Protein AF-A0A7Y5CBI8-F1 (afdb_monomer)

pLDDT: mean 91.7, std 7.76, range [56.06, 98.19]

Foldseek 3Di:
DDWDKDKAWDKDKDWDKDADDPDDVRVVVCVVVVPPRIDTPRVPIDMDTDDSVPMDMDIDDDD

Solvent-accessible surface area (backbone atoms only — not comparable to full-atom values): 4098 Å² total; per-residue (Å²): 135,90,84,51,69,51,74,48,81,45,67,52,77,46,79,46,68,48,61,85,59,94,47,73,69,52,37,53,48,36,57,76,68,62,36,94,64,51,43,78,40,69,92,63,52,42,76,44,78,54,64,78,90,72,38,49,77,43,80,48,83,82,129

Mean predicted aligned error: 5.62 Å

Nearest PDB structures (foldseek):
  7clr-assembly1_d  TM=2.878E-01  e=3.298E+00  Salmonella enterica subsp. enterica serovar Typhimurium

Structure (mmCIF, N/CA/C/O backbone):
data_AF-A0A7Y5CBI8-F1
#
_entry.id   AF-A0A7Y5CBI8-F1
#
loop_
_atom_site.group_PDB
_atom_site.id
_atom_site.type_symbol
_atom_site.label_atom_id
_atom_site.label_alt_id
_atom_site.label_comp_id
_atom_site.label_asym_id
_atom_site.label_entity_id
_atom_site.label_seq_id
_atom_site.pdbx_PDB_ins_code
_atom_site.Cartn_x
_atom_site.Cartn_y
_atom_site.Cartn_z
_atom_site.occupancy
_atom_site.B_iso_or_equiv
_atom_site.auth_seq_id
_atom_site.auth_comp_id
_atom_site.auth_asym_id
_atom_site.auth_atom_id
_atom_site.pdbx_PDB_model_num
ATOM 1 N N . MET A 1 1 ? -19.868 0.818 34.470 1.00 76.56 1 MET A N 1
ATOM 2 C CA . MET A 1 1 ? -18.458 0.371 34.388 1.00 76.56 1 MET A CA 1
ATOM 3 C C . MET A 1 1 ? -17.932 0.688 32.997 1.00 76.56 1 MET A C 1
ATOM 5 O O . MET A 1 1 ? -18.727 0.663 32.065 1.00 76.56 1 MET A O 1
ATOM 9 N N . LYS A 1 2 ? -16.650 1.048 32.861 1.00 81.19 2 LYS A N 1
ATOM 10 C CA . LYS A 1 2 ? -16.003 1.248 31.552 1.00 81.19 2 LYS A CA 1
ATOM 11 C C . LYS A 1 2 ? -15.534 -0.110 31.013 1.00 81.19 2 LYS A C 1
ATOM 13 O O . LYS A 1 2 ? -15.191 -0.973 31.813 1.00 81.19 2 LYS A O 1
ATOM 18 N N . LYS A 1 3 ? -15.551 -0.275 29.690 1.00 88.62 3 LYS 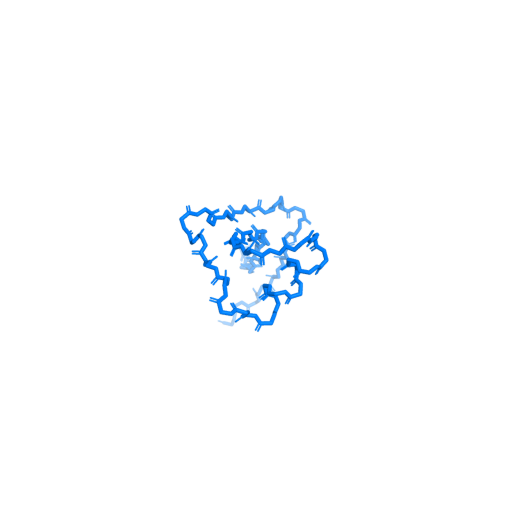A N 1
ATOM 19 C CA . LYS A 1 3 ? -15.103 -1.472 28.959 1.00 88.62 3 LYS A CA 1
ATOM 20 C C . LYS A 1 3 ? -13.855 -1.125 28.142 1.00 88.62 3 LYS A C 1
ATOM 22 O O . LYS A 1 3 ? -13.697 0.041 27.772 1.00 88.62 3 LYS A O 1
ATOM 27 N N . LYS A 1 4 ? -12.988 -2.103 27.879 1.00 92.75 4 LYS A N 1
ATOM 28 C CA . LYS A 1 4 ? -11.795 -1.946 27.037 1.00 92.75 4 LYS A CA 1
ATOM 29 C C . LYS A 1 4 ? -12.076 -2.500 25.644 1.00 92.75 4 LYS A C 1
ATOM 31 O O . LYS A 1 4 ? -12.770 -3.503 25.503 1.00 92.75 4 LYS A O 1
ATOM 36 N N . TYR A 1 5 ? -11.528 -1.841 24.630 1.00 94.06 5 TYR A N 1
ATOM 37 C CA . TYR A 1 5 ? -11.700 -2.222 23.233 1.00 94.06 5 TYR A CA 1
ATOM 38 C C . TYR A 1 5 ? -10.351 -2.210 22.514 1.00 94.06 5 TYR A C 1
ATOM 40 O O . TYR A 1 5 ? -9.521 -1.339 22.782 1.00 94.06 5 TYR A O 1
ATOM 48 N N . PHE A 1 6 ? -10.160 -3.146 21.589 1.00 93.81 6 PHE A N 1
ATOM 49 C CA . PHE A 1 6 ? -9.138 -3.070 20.551 1.00 93.81 6 PHE A CA 1
ATOM 50 C C . PHE A 1 6 ? -9.758 -2.462 19.297 1.00 93.81 6 PHE A C 1
ATOM 52 O O . PHE A 1 6 ? -10.836 -2.878 18.873 1.00 93.81 6 PHE A O 1
ATOM 59 N N . VAL A 1 7 ? -9.081 -1.471 18.718 1.00 94.12 7 VAL A N 1
ATOM 60 C CA . VAL A 1 7 ? -9.505 -0.810 17.481 1.00 94.12 7 VAL A CA 1
ATOM 61 C C . VAL A 1 7 ? -8.445 -1.077 16.420 1.00 94.12 7 VAL A C 1
ATOM 63 O O 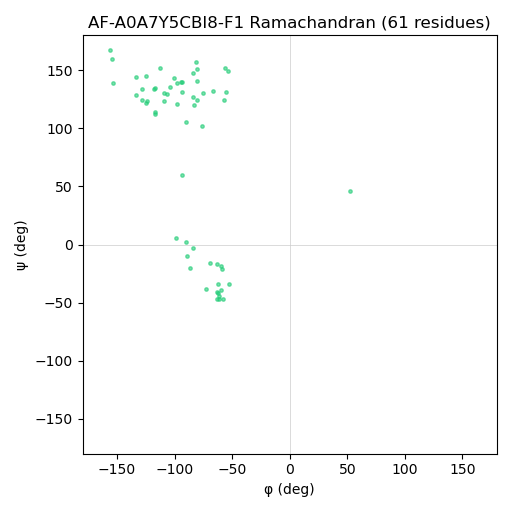. VAL A 1 7 ? -7.309 -0.627 16.550 1.00 94.12 7 VAL A O 1
ATOM 66 N N . GLY A 1 8 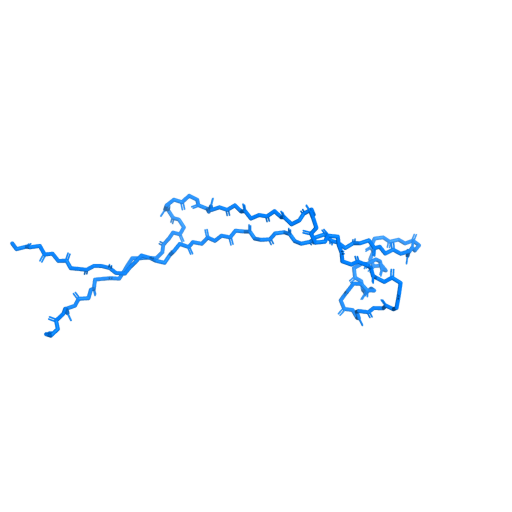? -8.808 -1.855 15.403 1.00 94.44 8 GLY A N 1
ATOM 67 C CA . GLY A 1 8 ? -7.970 -2.140 14.247 1.00 94.44 8 GLY A CA 1
ATOM 68 C C . GLY A 1 8 ? -8.222 -1.114 13.152 1.00 94.44 8 GLY A C 1
ATOM 69 O O . GLY A 1 8 ? -9.252 -1.165 12.478 1.00 94.44 8 GLY A O 1
ATOM 70 N N . VAL A 1 9 ? -7.278 -0.193 12.983 1.00 93.69 9 VAL A N 1
ATOM 71 C CA . VAL A 1 9 ? -7.295 0.825 11.930 1.00 93.69 9 VAL A CA 1
ATOM 72 C C . VAL A 1 9 ? -6.808 0.213 10.619 1.00 93.69 9 VAL A C 1
ATOM 74 O O . VAL A 1 9 ? -5.883 -0.601 10.604 1.00 93.69 9 VAL A O 1
ATOM 77 N N . ARG A 1 10 ? -7.445 0.587 9.507 1.00 90.19 10 ARG A N 1
ATOM 78 C CA . ARG A 1 10 ? -6.999 0.198 8.167 1.00 90.19 10 ARG A CA 1
ATOM 79 C C . ARG A 1 10 ? -6.315 1.372 7.497 1.00 90.19 10 ARG A C 1
ATOM 81 O O . ARG A 1 10 ? -6.841 2.478 7.497 1.00 90.19 10 ARG A O 1
ATOM 88 N N . GLU A 1 11 ? -5.188 1.099 6.862 1.00 92.00 11 GLU A N 1
ATOM 89 C CA . GLU A 1 11 ? -4.428 2.090 6.111 1.00 92.00 11 GLU A CA 1
ATOM 90 C C . GLU A 1 11 ? -4.222 1.600 4.679 1.00 92.00 11 GLU A C 1
ATOM 92 O O . GLU A 1 11 ? -4.054 0.403 4.426 1.00 92.00 11 GLU A O 1
ATOM 97 N N . VAL A 1 12 ? -4.223 2.534 3.734 1.00 90.62 12 VAL A N 1
ATOM 98 C CA . VAL A 1 12 ? -3.783 2.285 2.362 1.00 90.62 12 VAL A CA 1
ATOM 99 C C . VAL A 1 12 ? -2.352 2.763 2.243 1.00 90.62 12 VAL A C 1
ATOM 101 O O . VAL A 1 12 ? -2.073 3.941 2.447 1.00 90.62 12 VAL A O 1
ATOM 104 N N . HIS A 1 13 ? -1.470 1.839 1.882 1.00 92.00 13 HIS A N 1
ATOM 105 C CA . HIS A 1 13 ? -0.059 2.103 1.641 1.00 92.00 13 HIS A CA 1
ATOM 106 C C . HIS A 1 13 ? 0.217 1.992 0.147 1.00 92.00 13 HIS A C 1
ATOM 108 O O . HIS A 1 13 ? -0.066 0.965 -0.476 1.00 92.00 13 HIS A O 1
ATOM 114 N N . VAL A 1 14 ? 0.754 3.060 -0.431 1.00 92.12 14 VAL A N 1
ATOM 115 C CA . VAL A 1 14 ? 1.170 3.128 -1.828 1.00 92.12 14 VAL A CA 1
ATOM 116 C C . VAL A 1 14 ? 2.671 3.352 -1.862 1.00 92.12 14 VAL A C 1
ATOM 118 O O . VAL A 1 14 ? 3.165 4.409 -1.476 1.00 92.12 14 VAL A O 1
ATOM 121 N N . ARG A 1 15 ? 3.385 2.347 -2.366 1.00 93.19 15 ARG A N 1
ATOM 122 C CA . ARG A 1 15 ? 4.826 2.401 -2.607 1.00 93.19 15 ARG A CA 1
ATOM 123 C C . ARG A 1 15 ? 5.084 2.515 -4.101 1.00 93.19 15 ARG A C 1
ATOM 125 O O . ARG A 1 15 ? 4.514 1.752 -4.888 1.00 93.19 15 ARG A O 1
ATOM 132 N N . TYR A 1 16 ? 5.912 3.478 -4.485 1.00 94.62 16 TYR A N 1
ATOM 133 C CA . TYR A 1 16 ? 6.190 3.776 -5.884 1.00 94.62 16 TYR A CA 1
ATOM 134 C C . TYR A 1 16 ? 7.487 3.111 -6.329 1.00 94.62 16 TYR A C 1
ATOM 136 O O . TYR A 1 16 ? 8.481 3.084 -5.611 1.00 94.62 16 TYR A O 1
ATOM 144 N N . TYR A 1 17 ? 7.459 2.578 -7.546 1.00 96.31 17 TYR A N 1
ATOM 145 C CA . TYR A 1 17 ? 8.603 1.950 -8.189 1.00 96.31 17 TYR A CA 1
ATOM 146 C C . TYR A 1 17 ? 8.791 2.559 -9.569 1.00 96.31 17 TYR A C 1
ATOM 148 O O . TYR A 1 17 ? 7.829 2.647 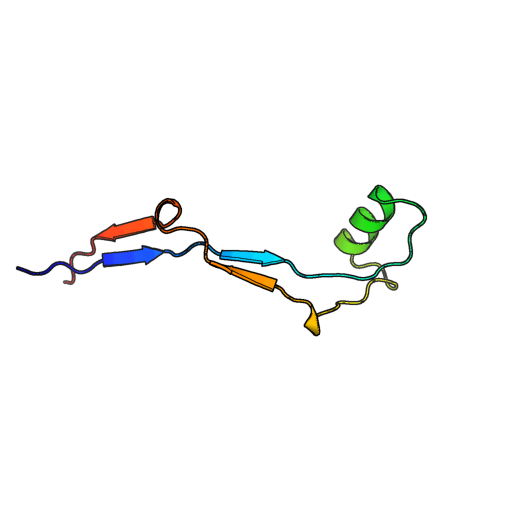-10.340 1.00 96.31 17 TYR A O 1
ATOM 156 N N . SER A 1 18 ? 10.024 2.917 -9.911 1.00 96.81 18 SER A N 1
ATOM 157 C CA . SER A 1 18 ? 10.387 3.261 -11.281 1.00 96.81 18 SER A CA 1
ATOM 158 C C . SER A 1 18 ? 10.954 2.033 -11.997 1.00 96.81 18 SER A C 1
ATOM 160 O O . SER A 1 18 ? 11.652 1.197 -11.421 1.00 96.81 18 SER A O 1
ATOM 162 N N . VAL A 1 19 ? 10.581 1.861 -13.267 1.00 97.56 19 VAL A N 1
ATOM 163 C CA . VAL A 1 19 ? 10.998 0.714 -14.077 1.00 97.56 19 VAL A CA 1
ATOM 164 C C . VAL A 1 19 ? 10.999 1.074 -15.558 1.00 97.56 19 VAL A C 1
ATOM 166 O O . VAL A 1 19 ? 10.086 1.728 -16.058 1.00 97.56 19 VAL A O 1
ATOM 169 N N . ILE A 1 20 ? 12.014 0.613 -16.288 1.00 97.06 20 ILE A N 1
ATOM 170 C CA . ILE A 1 20 ? 12.037 0.690 -17.753 1.00 97.06 20 ILE A CA 1
ATOM 171 C C . ILE A 1 20 ? 11.187 -0.461 -18.303 1.00 97.06 20 ILE A C 1
ATOM 173 O O . ILE A 1 20 ? 11.461 -1.618 -17.985 1.00 97.06 20 ILE A O 1
ATOM 177 N N . ALA A 1 21 ? 10.180 -0.170 -19.127 1.00 97.44 21 ALA A N 1
ATOM 178 C CA . ALA A 1 21 ? 9.313 -1.155 -19.780 1.00 97.44 21 ALA A CA 1
ATOM 179 C C . ALA A 1 21 ? 8.716 -0.578 -21.075 1.00 97.44 21 ALA A C 1
ATOM 181 O O . ALA A 1 21 ? 8.645 0.639 -21.233 1.00 97.44 21 ALA A O 1
ATOM 182 N N . ASN A 1 22 ? 8.262 -1.436 -21.991 1.00 97.62 22 ASN A N 1
ATOM 183 C CA . ASN A 1 22 ? 7.666 -0.999 -23.258 1.00 97.62 22 ASN A CA 1
ATOM 184 C C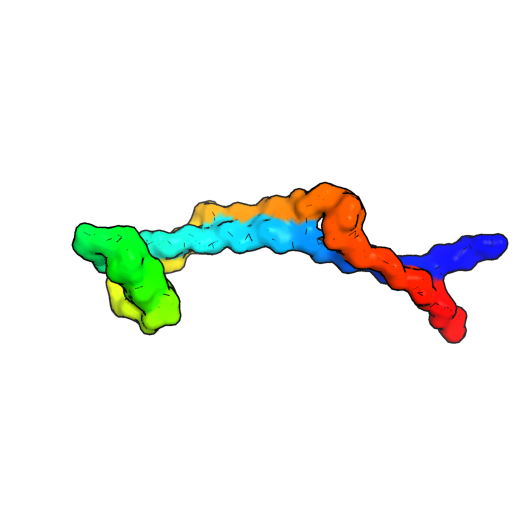 . ASN A 1 22 ? 6.161 -0.715 -23.141 1.00 97.62 22 ASN A C 1
ATOM 186 O O . ASN A 1 22 ? 5.591 -0.050 -24.003 1.00 97.62 22 ASN A O 1
ATOM 190 N N . ASN A 1 23 ? 5.495 -1.251 -22.112 1.00 98.06 23 ASN A N 1
ATOM 191 C CA . ASN A 1 23 ? 4.063 -1.072 -21.877 1.00 98.06 23 ASN A CA 1
ATOM 192 C C . ASN A 1 23 ? 3.694 -1.266 -20.387 1.00 98.06 23 ASN A C 1
ATOM 194 O O . ASN A 1 23 ? 4.509 -1.777 -19.611 1.00 98.06 23 ASN A O 1
ATOM 198 N N . PRO A 1 24 ? 2.472 -0.877 -19.968 1.00 98.19 24 PRO A N 1
ATOM 199 C CA . PRO A 1 24 ? 2.056 -0.955 -18.566 1.00 98.19 24 PRO A CA 1
ATOM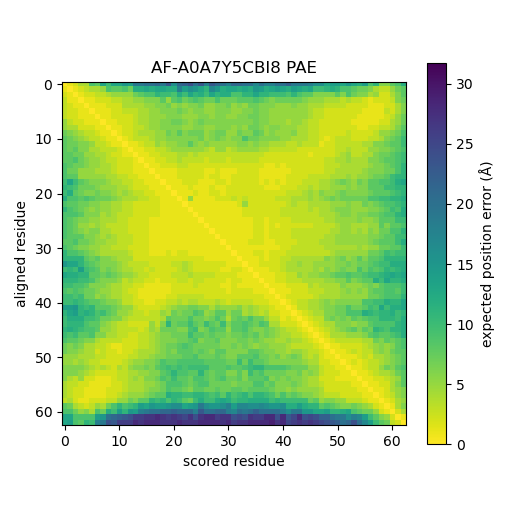 200 C C . PRO A 1 24 ? 2.013 -2.370 -17.978 1.00 98.19 24 PRO A C 1
ATOM 202 O O . PRO A 1 24 ? 2.298 -2.544 -16.794 1.00 98.19 24 PRO A O 1
ATOM 205 N N . ASP A 1 25 ? 1.659 -3.383 -18.769 1.00 98.12 25 ASP A N 1
ATOM 206 C CA . ASP A 1 25 ? 1.577 -4.760 -18.26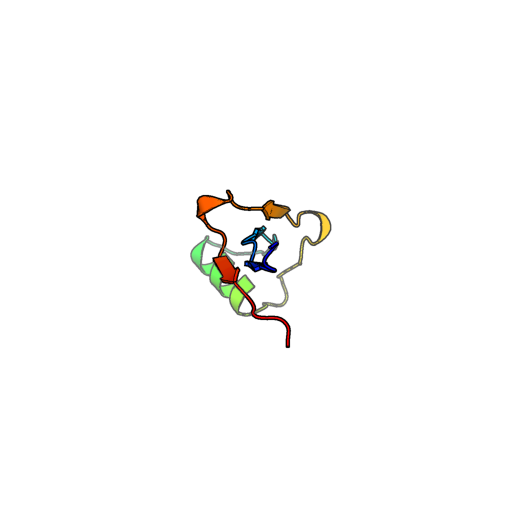9 1.00 98.12 25 ASP A CA 1
ATOM 207 C C . ASP A 1 25 ? 2.973 -5.339 -18.022 1.00 98.12 25 ASP A C 1
ATOM 209 O O . ASP A 1 25 ? 3.216 -5.973 -16.995 1.00 98.12 25 ASP A O 1
ATOM 213 N N . GLU A 1 26 ? 3.926 -5.022 -18.900 1.00 98.06 26 GLU A N 1
ATOM 214 C CA . GLU A 1 26 ? 5.339 -5.329 -18.704 1.00 98.06 26 GLU A CA 1
ATOM 215 C C . GLU A 1 26 ? 5.917 -4.599 -17.482 1.00 98.06 26 GLU A C 1
ATOM 217 O O . GLU A 1 26 ? 6.648 -5.207 -16.703 1.00 98.06 26 GLU A O 1
ATOM 222 N N . ALA A 1 27 ? 5.566 -3.326 -17.263 1.00 97.88 27 ALA A N 1
ATOM 223 C CA . ALA A 1 27 ? 6.003 -2.579 -16.081 1.00 97.88 27 ALA A CA 1
ATOM 224 C C . ALA A 1 27 ? 5.557 -3.271 -14.781 1.00 97.88 27 ALA A C 1
ATOM 226 O O . ALA A 1 27 ? 6.371 -3.503 -13.886 1.00 97.88 27 ALA A O 1
ATOM 227 N N . LYS A 1 28 ? 4.283 -3.684 -14.708 1.00 97.81 28 LYS A N 1
ATOM 228 C CA . LYS A 1 28 ? 3.737 -4.426 -13.558 1.00 97.81 28 LYS A CA 1
ATOM 229 C C . LYS A 1 28 ? 4.444 -5.765 -13.353 1.00 97.81 28 LYS A C 1
ATOM 231 O O . LYS A 1 28 ? 4.771 -6.105 -12.217 1.00 97.81 28 LYS A O 1
ATOM 236 N N . ALA A 1 29 ? 4.685 -6.515 -14.430 1.00 97.88 29 ALA A N 1
ATOM 237 C CA . ALA A 1 29 ? 5.393 -7.792 -14.361 1.00 97.88 29 ALA A CA 1
ATOM 238 C C . ALA A 1 29 ? 6.820 -7.612 -13.824 1.00 97.88 29 ALA A C 1
ATOM 240 O O . ALA A 1 29 ? 7.206 -8.290 -12.876 1.00 97.88 29 ALA A O 1
ATOM 241 N N . ARG A 1 30 ? 7.566 -6.628 -14.343 1.00 97.81 30 ARG A N 1
ATOM 242 C CA . ARG A 1 30 ? 8.942 -6.343 -13.909 1.00 97.81 30 ARG A CA 1
ATOM 243 C C . ARG A 1 30 ? 9.028 -5.936 -12.439 1.00 97.81 30 ARG A C 1
ATOM 245 O O . ARG A 1 30 ? 9.921 -6.416 -11.745 1.00 97.81 30 ARG A O 1
ATOM 252 N N . VAL A 1 31 ? 8.102 -5.103 -11.949 1.00 97.19 31 VAL A N 1
ATOM 253 C CA . VAL A 1 31 ? 8.025 -4.750 -10.517 1.00 97.19 31 VAL A CA 1
ATOM 254 C C . VAL A 1 31 ? 7.724 -5.990 -9.673 1.00 97.19 31 VAL A C 1
ATOM 256 O O . VAL A 1 31 ? 8.424 -6.253 -8.696 1.00 97.19 31 VAL A O 1
ATOM 259 N N . LYS A 1 32 ? 6.744 -6.807 -10.080 1.00 96.75 32 LYS A N 1
ATOM 260 C CA . LYS A 1 32 ? 6.384 -8.054 -9.384 1.00 96.75 32 LYS A CA 1
ATOM 261 C C . LYS A 1 32 ? 7.549 -9.048 -9.308 1.00 96.75 32 LYS A C 1
ATOM 263 O O . LYS A 1 32 ? 7.727 -9.702 -8.284 1.00 96.75 32 LYS A O 1
ATOM 268 N N . GLU A 1 33 ? 8.331 -9.159 -10.376 1.00 97.00 33 GLU A N 1
ATOM 269 C CA . GLU A 1 33 ? 9.484 -10.061 -10.487 1.00 97.00 33 GLU A CA 1
ATOM 270 C C . GLU A 1 33 ? 10.777 -9.477 -9.896 1.00 97.00 33 GLU A C 1
ATOM 272 O O . GLU A 1 33 ? 11.795 -10.166 -9.870 1.00 97.00 33 GLU A O 1
ATOM 277 N N . ARG A 1 34 ? 10.751 -8.228 -9.403 1.00 93.81 34 ARG A N 1
ATOM 278 C CA . ARG A 1 34 ? 11.930 -7.490 -8.914 1.00 93.81 34 ARG A CA 1
ATOM 279 C C . ARG A 1 34 ? 13.065 -7.467 -9.940 1.00 93.81 34 ARG A C 1
ATOM 281 O O . ARG A 1 34 ? 14.224 -7.730 -9.620 1.00 93.81 34 ARG A O 1
ATOM 288 N N . HIS A 1 35 ? 12.716 -7.177 -11.191 1.00 96.81 35 HIS A N 1
ATOM 289 C CA . HIS A 1 35 ? 13.680 -7.074 -12.280 1.00 96.81 35 HIS A CA 1
ATOM 290 C C . HIS A 1 35 ? 14.805 -6.083 -11.932 1.00 96.81 35 HIS A C 1
ATOM 292 O O . HIS A 1 35 ? 14.572 -5.082 -11.260 1.00 96.81 35 HIS A O 1
ATOM 298 N N . ALA A 1 36 ? 16.016 -6.306 -12.447 1.00 95.81 36 ALA A N 1
ATOM 299 C CA . ALA A 1 36 ? 17.204 -5.514 -12.103 1.00 95.81 36 ALA A CA 1
ATOM 300 C C . ALA A 1 36 ? 17.092 -4.006 -12.414 1.00 95.81 36 ALA A C 1
ATOM 302 O O . ALA A 1 36 ? 17.870 -3.209 -11.905 1.00 95.81 36 ALA A O 1
ATOM 303 N N . SER A 1 37 ? 16.145 -3.616 -13.268 1.00 94.88 37 SER A N 1
ATOM 304 C CA . SER A 1 37 ? 15.870 -2.217 -13.617 1.00 94.88 37 SER A CA 1
ATOM 305 C C . SER A 1 37 ? 14.836 -1.540 -12.713 1.00 94.88 37 SER A C 1
ATOM 307 O O . SER A 1 37 ? 14.416 -0.433 -13.036 1.00 94.88 37 SER A O 1
ATOM 309 N N . VAL A 1 38 ? 14.320 -2.231 -11.696 1.00 96.62 38 VAL A N 1
ATOM 310 C CA . VAL A 1 38 ? 13.340 -1.679 -10.757 1.00 96.62 38 VAL A CA 1
ATOM 311 C C . VAL A 1 38 ? 14.087 -0.911 -9.677 1.00 96.62 38 VAL A C 1
ATOM 313 O O . VAL A 1 38 ? 14.981 -1.464 -9.036 1.00 96.62 38 VAL A O 1
ATOM 316 N N . VAL A 1 39 ? 13.700 0.342 -9.468 1.00 96.75 39 VAL A N 1
ATOM 317 C CA . VAL A 1 39 ? 14.193 1.180 -8.374 1.00 96.75 39 VAL A CA 1
ATOM 318 C C . VAL A 1 39 ? 13.017 1.529 -7.475 1.00 96.75 39 VAL A C 1
ATOM 320 O O . VAL A 1 39 ? 11.923 1.833 -7.950 1.00 96.75 39 VAL A O 1
ATOM 323 N N . ASP A 1 40 ? 13.239 1.401 -6.173 1.00 94.38 40 ASP A N 1
ATOM 324 C CA . ASP A 1 40 ? 12.270 1.770 -5.151 1.00 94.38 40 ASP A CA 1
ATOM 325 C C . ASP A 1 40 ? 12.365 3.270 -4.883 1.00 94.38 40 ASP A C 1
ATOM 327 O O . ASP A 1 40 ? 13.429 3.765 -4.511 1.00 94.38 40 ASP A O 1
ATOM 331 N N . GLU A 1 41 ? 11.269 3.989 -5.095 1.00 94.62 41 GLU A N 1
ATOM 332 C CA . GLU A 1 41 ? 11.189 5.433 -4.879 1.00 94.62 41 GLU A CA 1
ATOM 333 C C . GLU A 1 41 ? 10.666 5.684 -3.458 1.00 94.62 41 GLU A C 1
ATOM 335 O O . GLU A 1 41 ? 9.596 6.260 -3.272 1.00 94.62 41 GLU A O 1
ATOM 340 N N . GLU A 1 42 ? 11.389 5.186 -2.448 1.00 86.62 42 GLU A N 1
ATO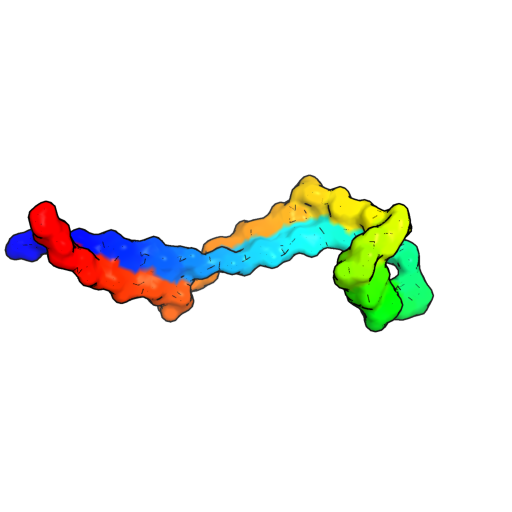M 341 C CA . GLU A 1 42 ? 10.943 5.156 -1.042 1.00 86.62 42 GLU A CA 1
ATOM 342 C C . GLU A 1 42 ? 10.493 6.532 -0.526 1.00 86.62 42 GLU A C 1
ATOM 344 O O . GLU A 1 42 ? 9.536 6.639 0.235 1.00 86.62 42 GLU A O 1
ATOM 349 N N . GLU A 1 43 ? 11.133 7.605 -0.991 1.00 84.94 43 GLU A N 1
ATOM 350 C CA . GLU A 1 43 ? 10.782 8.986 -0.640 1.00 84.94 43 GLU A CA 1
ATOM 351 C C . GLU A 1 43 ? 9.378 9.419 -1.099 1.00 84.94 43 GLU A C 1
ATOM 353 O O . GLU A 1 43 ? 8.852 10.418 -0.609 1.00 84.94 43 GLU A O 1
ATOM 358 N N . GLN A 1 44 ? 8.764 8.678 -2.023 1.00 84.12 44 GLN A N 1
ATOM 359 C CA . GLN A 1 44 ? 7.414 8.924 -2.532 1.00 84.12 44 GLN A CA 1
ATOM 360 C C . GLN A 1 44 ? 6.357 8.037 -1.862 1.00 84.12 44 GLN A C 1
ATOM 362 O O . GLN A 1 44 ? 5.198 8.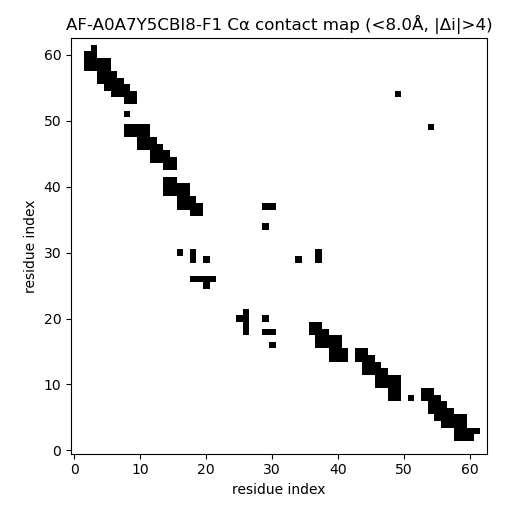058 -2.278 1.00 84.12 44 GLN A O 1
ATOM 367 N N . GLU A 1 45 ? 6.722 7.246 -0.849 1.00 86.62 45 GLU A N 1
ATOM 368 C CA . GLU A 1 45 ? 5.769 6.420 -0.111 1.00 86.62 45 GLU A CA 1
ATOM 369 C C . GLU A 1 45 ? 4.627 7.270 0.466 1.00 86.62 45 GLU A C 1
ATOM 371 O O . GLU A 1 45 ? 4.826 8.317 1.085 1.00 86.62 45 GLU A O 1
ATOM 376 N N . TYR A 1 46 ? 3.402 6.805 0.237 1.00 85.25 46 TYR A N 1
ATOM 377 C CA . TYR A 1 46 ? 2.190 7.457 0.705 1.00 85.25 46 TYR A CA 1
ATOM 378 C C . TYR A 1 46 ? 1.365 6.473 1.526 1.00 85.25 46 TYR A C 1
ATOM 380 O O . TYR A 1 46 ? 0.953 5.429 1.021 1.00 85.25 46 TYR A O 1
ATOM 388 N N . ALA A 1 47 ? 1.088 6.835 2.775 1.00 89.12 47 ALA A N 1
ATOM 389 C CA . ALA A 1 47 ? 0.180 6.111 3.650 1.00 89.12 47 ALA A CA 1
ATOM 390 C C . ALA A 1 47 ? -0.997 7.014 4.022 1.00 89.12 47 ALA A C 1
ATOM 392 O O . ALA A 1 47 ? -0.807 8.179 4.374 1.00 89.12 47 ALA A O 1
ATOM 393 N N . ASN A 1 48 ? -2.212 6.476 3.940 1.00 90.44 48 ASN A N 1
ATOM 394 C CA . ASN A 1 48 ? -3.418 7.174 4.368 1.00 90.44 48 ASN A CA 1
ATOM 395 C C . ASN A 1 48 ? -4.302 6.269 5.216 1.00 90.44 48 ASN A C 1
ATOM 397 O O . ASN A 1 48 ? -4.658 5.164 4.796 1.00 90.44 48 ASN A O 1
ATOM 401 N N . GLU A 1 49 ? -4.695 6.778 6.376 1.00 93.06 49 GLU A N 1
ATOM 402 C CA . GLU A 1 49 ? -5.690 6.150 7.233 1.00 93.06 49 GLU A CA 1
ATOM 403 C C . GLU A 1 49 ? -7.057 6.172 6.540 1.00 93.06 49 GLU A C 1
ATOM 405 O O . GLU A 1 49 ? -7.474 7.185 5.972 1.00 93.06 49 GLU A O 1
ATOM 410 N N . LEU A 1 50 ? -7.738 5.028 6.528 1.00 90.50 50 LEU A N 1
ATOM 411 C CA . LEU A 1 50 ? -9.099 4.936 6.016 1.00 90.50 50 LEU A CA 1
ATOM 412 C C . LEU A 1 50 ? -10.102 5.395 7.070 1.00 90.50 50 LEU A C 1
ATOM 414 O O . LEU A 1 50 ? -9.839 5.329 8.269 1.00 90.50 50 LEU A O 1
ATOM 418 N N . GLU A 1 51 ? -11.278 5.805 6.606 1.00 92.88 51 GLU A N 1
ATOM 419 C CA . GLU A 1 51 ? -12.355 6.295 7.464 1.00 92.88 51 GLU A CA 1
ATOM 420 C C . GLU A 1 51 ? -12.754 5.273 8.555 1.00 92.88 51 GLU A C 1
ATOM 422 O O . GLU A 1 51 ? -12.629 4.054 8.349 1.00 92.88 51 GLU A O 1
ATOM 427 N N . PRO A 1 52 ? -13.265 5.740 9.714 1.00 93.00 52 PRO A N 1
ATOM 428 C CA . PRO A 1 52 ? -13.582 4.879 10.857 1.00 93.00 52 PRO A CA 1
ATOM 429 C C . PRO A 1 52 ? -14.591 3.756 10.592 1.00 93.00 52 PRO A C 1
ATOM 431 O O . PRO A 1 52 ? -14.633 2.779 11.337 1.00 93.00 52 PRO A O 1
ATOM 434 N N . ASP A 1 53 ? -15.409 3.865 9.545 1.00 92.88 53 ASP A N 1
ATOM 435 C CA . ASP A 1 53 ? -16.360 2.825 9.133 1.00 92.88 53 ASP A CA 1
ATOM 436 C C . ASP A 1 53 ? -15.671 1.566 8.572 1.00 92.88 53 ASP A C 1
ATOM 438 O O . ASP A 1 53 ? -16.281 0.497 8.503 1.00 92.88 53 ASP A O 1
ATOM 442 N N . THR A 1 54 ? -14.388 1.668 8.216 1.00 89.62 54 THR A N 1
ATOM 443 C CA . THR A 1 54 ? -13.558 0.545 7.762 1.00 89.62 54 THR A CA 1
ATOM 444 C C . THR A 1 54 ? -12.833 -0.182 8.897 1.00 89.62 54 THR A C 1
ATOM 446 O O . THR A 1 54 ? -12.238 -1.242 8.662 1.00 89.62 54 THR A O 1
ATOM 449 N N . TRP A 1 55 ? -12.857 0.367 10.114 1.00 93.19 55 TRP A N 1
ATOM 450 C CA . TRP A 1 55 ? -12.100 -0.153 11.251 1.00 93.19 55 TRP A CA 1
ATOM 451 C C . TRP A 1 55 ? -12.799 -1.346 11.900 1.00 93.19 55 TRP A C 1
ATOM 453 O O . TRP A 1 55 ? -14.025 -1.465 11.894 1.00 93.19 55 TRP A O 1
ATOM 463 N N . SER A 1 56 ? -12.014 -2.242 12.496 1.00 91.69 56 SER A N 1
ATOM 464 C CA . SER A 1 56 ? -12.541 -3.316 13.340 1.00 91.69 56 SER A CA 1
ATOM 465 C C . SER A 1 56 ? -12.540 -2.884 14.802 1.00 91.69 56 SER A C 1
ATOM 467 O O . SER A 1 56 ? -11.589 -2.261 15.268 1.00 91.69 56 SER A O 1
ATOM 469 N N . VAL A 1 57 ? -13.591 -3.231 15.544 1.00 94.06 57 VAL A N 1
ATOM 470 C CA . VAL A 1 57 ? -13.676 -2.963 16.984 1.00 94.06 57 VAL A CA 1
ATOM 471 C C . VAL A 1 57 ? -14.026 -4.250 17.710 1.00 94.06 57 VAL A C 1
ATOM 473 O O . VAL A 1 57 ? -15.047 -4.873 17.421 1.00 94.06 57 VAL A O 1
ATOM 476 N N . GLU A 1 58 ? -13.191 -4.625 18.672 1.00 93.56 58 GLU A N 1
ATOM 477 C CA . GLU A 1 58 ? -13.360 -5.828 19.484 1.00 93.56 58 GLU A CA 1
ATOM 478 C C . GLU A 1 58 ? -13.378 -5.438 20.964 1.00 93.56 58 GLU A C 1
ATOM 480 O O . GLU A 1 58 ? -12.455 -4.792 21.458 1.00 93.56 58 GLU A O 1
ATOM 485 N N . GLU A 1 59 ? -14.445 -5.795 21.682 1.00 91.06 59 GLU A N 1
ATOM 486 C CA . GLU A 1 59 ? -14.491 -5.644 23.140 1.00 91.06 59 GLU A CA 1
ATOM 487 C C . GLU A 1 59 ? -13.640 -6.738 23.782 1.00 91.06 59 GLU A C 1
ATOM 489 O O . GLU A 1 59 ? -13.812 -7.917 23.479 1.00 91.06 59 GLU A O 1
ATOM 494 N N . THR A 1 60 ? -12.757 -6.358 24.701 1.00 85.44 60 THR A N 1
ATOM 495 C CA . THR A 1 60 ? -11.995 -7.319 25.497 1.00 85.44 60 THR A CA 1
ATOM 496 C C . THR A 1 60 ? -12.493 -7.293 26.933 1.00 85.44 60 THR A C 1
ATOM 498 O O . THR A 1 60 ? -12.613 -6.234 27.556 1.00 85.44 60 THR A O 1
ATOM 501 N N . SER A 1 61 ? -12.769 -8.472 27.480 1.00 77.06 61 SER A N 1
ATOM 502 C CA . SER A 1 61 ? -12.808 -8.669 28.923 1.00 77.06 61 SER A CA 1
ATOM 503 C C . SER A 1 61 ? -11.359 -8.723 29.389 1.00 77.06 61 SER A C 1
ATOM 505 O O . SER A 1 61 ? -10.683 -9.718 29.146 1.00 77.06 61 SER A O 1
ATOM 507 N N . ASP A 1 62 ? -10.848 -7.640 29.972 1.00 60.91 62 ASP A N 1
ATOM 508 C CA . ASP A 1 62 ? -9.657 -7.782 30.813 1.00 60.91 62 ASP A CA 1
ATOM 509 C C . ASP A 1 62 ? -9.998 -8.813 31.912 1.00 60.91 62 ASP A C 1
ATOM 511 O O . ASP A 1 62 ? -11.015 -8.653 32.595 1.00 60.91 62 ASP A O 1
ATOM 515 N N . GLU A 1 63 ? -9.201 -9.883 32.023 1.00 56.06 63 GLU A N 1
ATOM 516 C CA . GLU A 1 63 ? -9.069 -10.657 33.269 1.00 56.06 63 GLU A CA 1
ATOM 517 C C . GLU A 1 63 ? -8.330 -9.823 34.324 1.00 56.06 63 GLU A C 1
ATOM 519 O O . GLU A 1 63 ? -7.353 -9.124 33.956 1.00 56.06 63 GLU A O 1
#

Radius of gyration: 19.51 Å; Cα contacts (8 Å, |Δi|>4): 85; chains: 1; bounding box: 36×20×58 Å

Secondary structure (DSSP, 8-state):
---EEEEE--EEEE--EE---SSHHHHHHHHHTT-TT-EE-GGG-EEEEPPGGG-EEEEE---

Sequence (63 aa):
MKKKYFVGVREVHVRYYSVIANNPDEAKARVKERHASVVDEEEQEYANELEPDTWSVEETSDE